Protein AF-A0A556SUB5-F1 (afdb_monomer_lite)

Organism: NCBI:txid1196095

Radius of gyration: 20.42 Å; chains: 1; bounding box: 49×34×57 Å

InterPro domains:
  IPR036259 MFS transporter superfamily [SSF103473] (3-80)

Secondary structure (DSSP, 8-state):
-HHHHHHHHHH-STT--HHHHHHHHHHHHHHHHHHHHHHHHHHHTTS-GGGHHHHHHHHHHHHHHHHHHHHHHHHHHHHHHHHHHHHHHHTTT---HHHHHHHHHHHHTT-SSGGGGGS-GGGHHHHHHHHHHHHHHHHHHHHHHHHHHHHT-

Sequence (153 aa):
MILGRILLFLVGGIDGLLPLISIALFMIGAGMGLTAGLVDGLALSCVDPDETGMAAGLLNTLLLGSEAIAVALYGSLLTTNLNGILPNLLTKYSSSIDLIEDWINAVASGNLTAPLTNVATNMYSIMLDDIILSYHNAFNFTLVMLSLIFSLR

Structure (mmCIF, N/CA/C/O backbone):
data_AF-A0A556SUB5-F1
#
_entry.id   AF-A0A556SUB5-F1
#
loop_
_atom_site.group_PDB
_atom_site.id
_atom_site.type_symbol
_atom_site.label_atom_id
_atom_site.label_alt_id
_atom_site.label_comp_id
_atom_site.label_asym_id
_atom_site.label_entity_id
_atom_site.label_seq_id
_atom_site.pdbx_PDB_ins_code
_atom_site.Cartn_x
_atom_site.Cartn_y
_atom_site.Cartn_z
_atom_site.occupancy
_atom_site.B_iso_or_equiv
_atom_site.auth_seq_id
_atom_site.auth_comp_id
_atom_site.auth_asym_id
_atom_site.auth_atom_id
_atom_site.pdbx_PDB_model_num
ATOM 1 N N . MET A 1 1 ? -5.010 15.369 9.040 1.00 77.31 1 MET A N 1
ATOM 2 C CA . MET A 1 1 ? -5.219 14.329 8.006 1.00 77.31 1 MET A CA 1
ATOM 3 C C . MET A 1 1 ? -5.104 14.858 6.570 1.00 77.31 1 MET A C 1
ATOM 5 O O . MET A 1 1 ? -4.155 14.476 5.904 1.00 77.31 1 MET A O 1
ATOM 9 N N . ILE A 1 2 ? -5.993 15.741 6.081 1.00 80.75 2 ILE A N 1
ATOM 10 C CA . ILE A 1 2 ? -5.995 16.200 4.666 1.00 80.75 2 ILE A CA 1
ATOM 11 C C . ILE A 1 2 ? -4.686 16.911 4.279 1.00 80.75 2 ILE A C 1
ATOM 13 O O . ILE A 1 2 ? -4.073 16.562 3.276 1.00 80.75 2 ILE A O 1
ATOM 17 N N . LEU A 1 3 ? -4.212 17.842 5.116 1.00 81.75 3 LEU A N 1
ATOM 18 C CA . LEU A 1 3 ? -2.967 18.579 4.868 1.00 81.75 3 LEU A CA 1
ATOM 19 C C . LEU A 1 3 ? -1.745 17.653 4.757 1.00 81.75 3 LEU A C 1
ATOM 21 O O . LEU A 1 3 ? -0.935 17.813 3.852 1.00 81.75 3 LEU A O 1
ATOM 25 N N . GLY A 1 4 ? -1.650 16.643 5.629 1.00 80.69 4 GLY A N 1
ATOM 26 C CA . GLY A 1 4 ? -0.573 15.652 5.573 1.00 80.69 4 GLY A CA 1
ATOM 27 C C . GLY A 1 4 ? -0.608 14.812 4.292 1.00 80.69 4 GLY A C 1
ATOM 28 O O . GLY A 1 4 ? 0.442 14.529 3.732 1.00 80.69 4 GLY A O 1
ATOM 29 N N . ARG A 1 5 ? -1.798 14.485 3.766 1.00 81.00 5 ARG A N 1
ATOM 30 C CA . ARG A 1 5 ? -1.944 13.780 2.475 1.00 81.00 5 ARG A CA 1
ATOM 31 C C . ARG A 1 5 ? -1.501 14.638 1.293 1.00 81.00 5 ARG A C 1
ATOM 33 O O . ARG A 1 5 ? -0.798 14.136 0.425 1.00 81.00 5 ARG A O 1
ATOM 40 N N . ILE A 1 6 ? -1.882 15.916 1.275 1.00 83.12 6 ILE A N 1
ATOM 41 C CA . ILE A 1 6 ? -1.449 16.869 0.238 1.00 83.12 6 ILE A CA 1
ATOM 42 C C . ILE A 1 6 ? 0.077 17.014 0.261 1.00 83.12 6 ILE A C 1
ATOM 44 O O . ILE A 1 6 ? 0.725 16.981 -0.780 1.00 83.12 6 ILE A O 1
ATOM 48 N N . LEU A 1 7 ? 0.653 17.121 1.458 1.00 84.25 7 LEU A N 1
ATOM 49 C CA . LEU A 1 7 ? 2.094 17.236 1.640 1.00 84.25 7 LEU A CA 1
ATOM 50 C C . LEU A 1 7 ? 2.826 15.961 1.194 1.00 84.25 7 LEU A C 1
ATOM 52 O O . LEU A 1 7 ? 3.859 16.051 0.542 1.00 84.25 7 LEU A O 1
ATOM 56 N N . LEU A 1 8 ? 2.266 14.780 1.470 1.00 83.44 8 LEU A N 1
ATOM 57 C CA . LEU A 1 8 ? 2.824 13.502 1.025 1.00 83.44 8 LEU A CA 1
ATOM 58 C C . LEU A 1 8 ? 2.755 13.348 -0.504 1.00 83.44 8 LEU A C 1
ATOM 60 O O . LEU A 1 8 ? 3.735 12.924 -1.107 1.00 83.44 8 LEU A O 1
ATOM 64 N N . PHE A 1 9 ? 1.653 13.763 -1.137 1.00 82.69 9 PHE A N 1
ATOM 65 C CA . PHE A 1 9 ? 1.520 13.790 -2.600 1.00 82.69 9 PHE A CA 1
ATOM 66 C C . PHE A 1 9 ? 2.576 14.686 -3.264 1.00 82.69 9 PHE A C 1
ATOM 68 O O . PHE A 1 9 ? 3.138 14.324 -4.291 1.00 82.69 9 PHE A O 1
ATOM 75 N N . LEU A 1 10 ? 2.876 15.842 -2.664 1.00 80.94 10 LEU A N 1
ATOM 76 C CA . LEU A 1 10 ? 3.850 16.789 -3.209 1.00 80.94 10 LEU A CA 1
ATOM 77 C C . LEU A 1 10 ? 5.306 16.319 -3.032 1.00 80.94 10 LEU A C 1
ATOM 79 O O . LEU A 1 10 ? 6.167 16.665 -3.833 1.00 80.94 10 LEU A O 1
ATOM 83 N N . VAL A 1 11 ? 5.589 15.571 -1.962 1.00 82.25 11 VAL A N 1
ATOM 84 C CA . VAL A 1 11 ? 6.962 15.296 -1.501 1.00 82.25 11 VAL A CA 1
ATOM 85 C C . VAL A 1 11 ? 7.391 13.849 -1.740 1.00 82.25 11 VAL A C 1
ATOM 87 O O . VAL A 1 11 ? 8.580 13.568 -1.723 1.00 82.25 11 VAL A O 1
ATOM 90 N N . GLY A 1 12 ? 6.475 12.913 -1.984 1.00 73.44 12 GLY A N 1
ATOM 91 C CA . GLY A 1 12 ? 6.781 11.476 -2.029 1.00 73.44 12 GLY A CA 1
ATOM 92 C C . GLY A 1 12 ? 7.619 10.978 -3.218 1.00 73.44 12 GLY A C 1
ATOM 93 O O . GLY A 1 12 ? 7.691 9.765 -3.404 1.00 73.44 12 GLY A O 1
ATOM 94 N N . GLY A 1 13 ? 8.160 11.868 -4.058 1.00 70.94 13 GLY A N 1
ATOM 95 C CA . GLY A 1 13 ? 8.917 11.529 -5.269 1.00 70.94 13 GLY A CA 1
ATOM 96 C C . GLY A 1 13 ? 10.374 11.126 -5.009 1.00 70.94 13 GLY A C 1
ATOM 97 O O . GLY A 1 13 ? 10.809 11.028 -3.864 1.00 70.94 13 GLY A O 1
ATOM 98 N N . ILE A 1 14 ? 11.136 10.931 -6.094 1.00 65.75 14 ILE A N 1
ATOM 99 C CA . ILE A 1 14 ? 12.570 10.559 -6.078 1.00 65.75 14 ILE A CA 1
ATOM 100 C C . ILE A 1 14 ? 13.420 11.513 -5.221 1.00 65.75 14 ILE A C 1
ATOM 102 O O . ILE A 1 14 ? 14.302 11.059 -4.497 1.00 65.75 14 ILE A O 1
ATOM 106 N N . ASP A 1 15 ? 13.093 12.808 -5.222 1.00 71.62 15 ASP A N 1
ATOM 107 C CA . ASP A 1 15 ? 13.808 13.847 -4.464 1.00 71.62 15 ASP A CA 1
ATOM 108 C C . ASP A 1 15 ? 13.175 14.145 -3.091 1.00 71.62 15 ASP A C 1
ATOM 110 O O . ASP A 1 15 ? 13.408 15.196 -2.483 1.00 71.62 15 ASP A O 1
ATOM 114 N N . GLY A 1 16 ? 12.313 13.249 -2.607 1.00 73.50 16 GLY A N 1
ATOM 115 C CA . GLY A 1 16 ? 11.545 13.451 -1.389 1.00 73.50 16 GLY A CA 1
ATOM 116 C C . GLY A 1 16 ? 12.423 13.653 -0.159 1.00 73.50 16 GLY A C 1
ATOM 117 O O . GLY A 1 16 ? 13.175 12.773 0.261 1.00 73.50 16 GLY A O 1
ATOM 118 N N . LEU A 1 17 ? 12.288 14.814 0.483 1.00 84.38 17 LEU A N 1
ATOM 119 C CA . LEU A 1 17 ? 12.987 15.104 1.730 1.00 84.38 17 LEU A CA 1
ATOM 120 C C . LEU A 1 17 ? 12.398 14.253 2.861 1.00 84.38 17 LEU A C 1
ATOM 122 O O . LEU A 1 17 ? 11.306 14.535 3.359 1.00 84.38 17 LEU A O 1
ATOM 126 N N . LEU A 1 18 ? 13.165 13.260 3.321 1.00 86.00 18 LEU A N 1
ATOM 127 C CA . LEU A 1 18 ? 12.823 12.377 4.442 1.00 86.00 18 LEU A CA 1
ATOM 128 C C . LEU A 1 18 ? 12.170 13.088 5.651 1.00 86.00 18 LEU A C 1
ATOM 130 O O . LEU A 1 18 ? 11.134 12.611 6.117 1.00 86.00 18 LEU A O 1
ATOM 134 N N . PRO A 1 19 ? 12.686 14.229 6.166 1.00 88.31 19 PRO A N 1
ATOM 135 C CA . PRO A 1 19 ? 12.049 14.905 7.300 1.00 88.31 19 PRO A CA 1
ATOM 136 C C . PRO A 1 19 ? 10.638 15.408 6.980 1.00 88.31 19 PRO A C 1
ATOM 138 O O . PRO A 1 19 ? 9.759 15.387 7.839 1.00 88.31 19 PRO A O 1
ATOM 141 N N . LEU A 1 20 ? 10.400 15.834 5.743 1.00 87.62 20 LEU A N 1
ATOM 142 C CA . LEU A 1 20 ? 9.114 16.362 5.317 1.00 87.62 20 LEU A CA 1
ATOM 143 C C . LEU A 1 20 ? 8.091 15.234 5.126 1.00 87.62 20 LEU A C 1
ATOM 145 O O . LEU A 1 20 ? 6.943 15.383 5.540 1.00 87.62 20 LEU A O 1
ATOM 149 N N . ILE A 1 21 ? 8.527 14.073 4.624 1.00 88.56 21 ILE A N 1
ATOM 150 C CA . ILE A 1 21 ? 7.717 12.843 4.591 1.00 88.56 21 ILE A CA 1
ATOM 151 C C . ILE A 1 21 ? 7.310 12.435 6.013 1.00 88.56 21 ILE A C 1
ATOM 153 O O . ILE A 1 21 ? 6.132 12.180 6.266 1.00 88.56 21 ILE A O 1
ATOM 157 N N . SER A 1 22 ? 8.248 12.442 6.964 1.00 90.50 22 SER A N 1
ATOM 158 C CA . SER A 1 22 ? 7.965 12.129 8.371 1.00 90.50 22 SER A CA 1
ATOM 159 C C . SER A 1 22 ? 6.936 13.078 8.988 1.00 90.50 22 SER A C 1
ATOM 161 O O . SER A 1 22 ? 6.031 12.631 9.691 1.00 90.50 22 SER A O 1
ATOM 163 N N . ILE A 1 23 ? 7.018 14.381 8.691 1.00 92.06 23 ILE A N 1
ATOM 164 C CA . ILE A 1 23 ? 6.018 15.368 9.131 1.00 92.06 23 ILE A CA 1
ATOM 165 C C . ILE A 1 23 ? 4.648 15.070 8.508 1.00 92.06 23 ILE A C 1
ATOM 167 O O . ILE A 1 23 ? 3.633 15.123 9.206 1.00 92.06 23 ILE A O 1
ATOM 171 N N . ALA A 1 24 ? 4.605 14.722 7.219 1.00 89.88 24 ALA A N 1
ATOM 172 C CA . ALA A 1 24 ? 3.373 14.338 6.531 1.00 89.88 24 ALA A CA 1
ATOM 173 C C . ALA A 1 24 ? 2.704 13.141 7.218 1.00 89.88 24 ALA A C 1
ATOM 175 O O . ALA A 1 24 ? 1.527 13.208 7.581 1.00 89.88 24 ALA A O 1
ATOM 176 N N . LEU A 1 25 ? 3.474 12.073 7.446 1.00 91.00 25 LEU A N 1
ATOM 177 C CA . LEU A 1 25 ? 3.018 10.851 8.106 1.00 91.00 25 LEU A CA 1
ATOM 178 C C . LEU A 1 25 ? 2.539 11.132 9.531 1.00 91.00 25 LEU A C 1
ATOM 180 O O . LEU A 1 25 ? 1.468 10.664 9.918 1.00 91.00 25 LEU A O 1
ATOM 184 N N . PHE A 1 26 ? 3.263 11.966 10.279 1.00 93.38 26 PHE A N 1
ATOM 185 C CA . PHE A 1 26 ? 2.854 12.391 11.614 1.00 93.38 26 PHE A CA 1
ATOM 186 C C . PHE A 1 26 ? 1.514 13.139 11.595 1.00 93.38 26 PHE A C 1
ATOM 188 O O . PHE A 1 26 ? 0.617 12.814 12.367 1.00 93.38 26 PHE A O 1
ATOM 195 N N . MET A 1 27 ? 1.319 14.098 10.683 1.00 92.75 27 MET A N 1
ATOM 196 C CA . MET A 1 27 ? 0.051 14.835 10.555 1.00 92.75 27 MET A CA 1
ATOM 197 C C . MET A 1 27 ? -1.129 13.954 10.120 1.00 92.75 27 MET A C 1
ATOM 199 O O . MET A 1 27 ? -2.288 14.253 10.444 1.00 92.75 27 MET A O 1
ATOM 203 N N . ILE A 1 28 ? -0.865 12.906 9.336 1.00 89.88 28 ILE A N 1
ATOM 204 C CA . ILE A 1 28 ? -1.874 11.912 8.961 1.00 89.88 28 ILE A CA 1
ATOM 205 C C . ILE A 1 28 ? -2.248 11.088 10.195 1.00 89.88 28 ILE A C 1
ATOM 207 O O . ILE A 1 28 ? -3.420 11.093 10.575 1.00 89.88 28 ILE A O 1
ATOM 211 N N . GLY A 1 29 ? -1.258 10.476 10.854 1.00 90.25 29 GLY A N 1
ATOM 212 C CA . GLY A 1 29 ? -1.454 9.610 12.016 1.00 90.25 29 GLY A CA 1
ATOM 213 C C . GLY A 1 29 ? -2.077 10.331 13.211 1.00 90.25 29 GLY A C 1
ATOM 214 O O . GLY A 1 29 ? -3.079 9.867 13.746 1.00 90.25 29 GLY A O 1
ATOM 215 N N . ALA A 1 30 ? -1.563 11.507 13.580 1.00 93.50 30 ALA A N 1
ATOM 216 C CA . ALA A 1 30 ? -2.112 12.305 14.676 1.00 93.50 30 ALA A CA 1
ATOM 217 C C . ALA A 1 30 ? -3.562 12.722 14.401 1.00 93.50 30 ALA A C 1
ATOM 219 O O . ALA A 1 30 ? -4.412 12.637 15.282 1.00 93.50 30 ALA A O 1
ATOM 220 N N . GLY A 1 31 ? -3.864 13.129 13.162 1.00 89.56 31 GLY A N 1
ATOM 221 C CA . GLY A 1 31 ? -5.226 13.483 12.770 1.00 89.56 31 GLY A CA 1
ATOM 222 C C . GLY A 1 31 ? -6.194 12.310 12.904 1.00 89.56 31 GLY A C 1
ATOM 223 O O . GLY A 1 31 ? -7.253 12.480 13.494 1.00 89.56 31 GLY A O 1
ATOM 224 N N . MET A 1 32 ? -5.815 11.135 12.391 1.00 88.31 32 MET A N 1
ATOM 225 C CA . MET A 1 32 ? -6.623 9.919 12.510 1.00 88.31 32 MET A CA 1
ATOM 226 C C . MET A 1 32 ? -6.816 9.485 13.965 1.00 88.31 32 MET A C 1
ATOM 228 O O . MET A 1 32 ? -7.950 9.257 14.378 1.00 88.31 32 MET A O 1
ATOM 232 N N . GLY A 1 33 ? -5.730 9.397 14.740 1.00 88.94 33 GLY A N 1
ATOM 233 C CA . GLY A 1 33 ? -5.768 8.913 16.121 1.00 88.94 33 GLY A CA 1
ATOM 234 C C . GLY A 1 33 ? -6.605 9.802 17.039 1.00 88.94 33 GLY A C 1
ATOM 235 O O . GLY A 1 33 ? -7.373 9.291 17.849 1.00 88.94 33 GLY A O 1
ATOM 236 N N . LEU A 1 34 ? -6.524 11.127 16.863 1.00 92.44 34 LEU A N 1
ATOM 237 C CA . LEU A 1 34 ? -7.347 12.077 17.616 1.00 92.44 34 LEU A CA 1
ATOM 238 C C . LEU A 1 34 ? -8.841 11.897 17.327 1.00 92.44 34 LEU A C 1
ATOM 240 O O . LEU A 1 34 ? -9.646 11.890 18.255 1.00 92.44 34 LEU A O 1
ATOM 244 N N . THR A 1 35 ? -9.225 11.748 16.055 1.00 88.31 35 THR A N 1
ATOM 245 C CA . THR A 1 35 ? -10.638 11.589 15.688 1.00 88.31 35 THR A CA 1
ATOM 246 C C . THR A 1 35 ? -11.191 10.220 16.062 1.00 88.31 35 THR A C 1
ATOM 248 O O . THR A 1 35 ? -12.288 10.153 16.606 1.00 88.31 35 THR A O 1
ATOM 251 N N . ALA A 1 36 ? -10.438 9.146 15.805 1.00 86.75 36 ALA A N 1
ATOM 252 C CA . ALA A 1 36 ? -10.874 7.783 16.095 1.00 86.75 36 ALA A CA 1
ATOM 253 C C . ALA A 1 36 ? -11.032 7.577 17.606 1.00 86.75 36 ALA A C 1
ATOM 255 O O . ALA A 1 36 ? -12.118 7.241 18.061 1.00 86.75 36 ALA A O 1
ATOM 256 N N . GLY A 1 37 ? -10.015 7.931 18.402 1.00 88.94 37 GLY A N 1
ATOM 257 C CA . GLY A 1 37 ? -10.067 7.755 19.855 1.00 88.94 37 GLY A CA 1
ATOM 258 C C . GLY A 1 37 ? -11.184 8.552 20.539 1.00 88.94 37 GLY A C 1
ATOM 259 O O . GLY A 1 37 ? -11.773 8.076 21.508 1.00 88.94 37 GLY A O 1
ATOM 260 N N . LEU A 1 38 ? -11.519 9.744 20.027 1.00 92.81 38 LEU A N 1
ATOM 261 C CA . LEU A 1 38 ? -12.647 10.526 20.541 1.00 92.81 38 LEU A CA 1
ATOM 262 C C . LEU A 1 38 ? -13.994 9.855 20.236 1.00 92.81 38 LEU A C 1
ATOM 264 O O . LEU A 1 38 ? -14.842 9.762 21.121 1.00 92.81 38 LEU A O 1
ATOM 268 N N . VAL A 1 39 ? -14.198 9.402 18.995 1.00 91.06 39 VAL A N 1
ATOM 269 C CA . VAL A 1 39 ? -15.437 8.726 18.578 1.00 91.06 39 VAL A CA 1
ATOM 270 C C . VAL A 1 39 ? -15.609 7.408 19.329 1.00 91.06 39 VAL A C 1
ATOM 272 O O . VAL A 1 39 ? -16.702 7.139 19.821 1.00 91.06 39 VAL A O 1
ATOM 275 N N . ASP A 1 40 ? -14.534 6.641 19.489 1.00 91.50 40 ASP A N 1
ATOM 276 C CA . ASP A 1 40 ? -14.533 5.367 20.206 1.00 91.50 40 ASP A CA 1
ATOM 277 C C . ASP A 1 40 ? -14.887 5.561 21.686 1.00 91.50 40 ASP A C 1
ATOM 279 O O . ASP A 1 40 ? -15.747 4.861 22.223 1.00 91.50 40 ASP A O 1
ATOM 283 N N . GLY A 1 41 ? -14.288 6.564 22.339 1.00 89.94 41 GLY A N 1
ATOM 284 C CA . GLY A 1 41 ? -14.594 6.902 23.729 1.00 89.94 41 GLY A CA 1
ATOM 285 C C . GLY A 1 41 ? -16.051 7.326 23.932 1.00 89.94 41 GLY A C 1
ATOM 286 O O . GLY A 1 41 ? -16.689 6.905 24.897 1.00 89.94 41 GLY A O 1
ATOM 287 N N . LEU A 1 42 ? -16.605 8.113 23.003 1.00 93.25 42 LEU A N 1
ATOM 288 C CA . LEU A 1 42 ? -18.019 8.497 23.030 1.00 93.25 42 LEU A CA 1
ATOM 289 C C . LEU A 1 42 ? -18.939 7.297 22.783 1.00 93.25 42 LEU A C 1
ATOM 291 O O . LEU A 1 42 ? -19.918 7.134 23.506 1.00 93.25 42 LEU A O 1
ATOM 295 N N . ALA A 1 43 ? -18.619 6.438 21.814 1.00 90.06 43 ALA A N 1
ATOM 296 C CA . ALA A 1 43 ? -19.413 5.253 21.503 1.00 90.06 43 ALA A CA 1
ATOM 297 C C . ALA A 1 43 ? -19.489 4.290 22.698 1.00 90.06 43 ALA A C 1
ATOM 299 O O . ALA A 1 43 ? -20.570 3.810 23.036 1.00 90.06 43 ALA A O 1
ATOM 300 N N . LEU A 1 44 ? -18.363 4.060 23.381 1.00 93.81 44 LEU A N 1
ATOM 301 C CA . LEU A 1 44 ? -18.315 3.208 24.571 1.00 93.81 44 LEU A CA 1
ATOM 302 C C . LEU A 1 44 ? -19.026 3.832 25.777 1.00 93.81 44 LEU A C 1
ATOM 304 O O . LEU A 1 44 ? -19.547 3.099 26.610 1.00 93.81 44 LEU A O 1
ATOM 308 N N . SER A 1 45 ? -19.118 5.164 25.857 1.00 93.62 45 SER A N 1
ATOM 309 C CA . SER A 1 45 ? -19.857 5.842 26.933 1.00 93.62 45 SER A CA 1
ATOM 310 C C . SER A 1 45 ? -21.381 5.661 26.863 1.00 93.62 45 SER A C 1
ATOM 312 O O . SER A 1 45 ? -22.075 5.974 27.828 1.00 93.62 45 SER A O 1
ATOM 314 N N . CYS A 1 46 ? -21.908 5.165 25.738 1.00 93.50 46 CYS A N 1
ATOM 315 C CA . CYS A 1 46 ? -23.338 4.919 25.534 1.00 93.50 46 CYS A CA 1
ATOM 316 C C . CYS A 1 46 ? -23.787 3.498 25.909 1.00 93.50 46 CYS A C 1
ATOM 318 O O . CYS A 1 46 ? -24.967 3.189 25.754 1.00 93.50 46 CYS A O 1
ATOM 320 N N . VAL A 1 47 ? -22.868 2.637 26.347 1.00 94.69 47 VAL A N 1
ATOM 321 C CA . VAL A 1 47 ? -23.135 1.233 26.681 1.00 94.69 47 VAL A CA 1
ATOM 322 C C . VAL A 1 47 ? -23.065 1.045 28.195 1.00 94.69 47 VAL A C 1
ATOM 324 O O . VAL A 1 47 ? -22.334 1.763 28.880 1.00 94.69 47 VAL A O 1
ATOM 327 N N . ASP A 1 48 ? -23.824 0.085 28.724 1.00 95.25 48 ASP A N 1
ATOM 328 C CA . ASP A 1 48 ? -23.788 -0.229 30.148 1.00 95.25 48 ASP A CA 1
ATOM 329 C C . ASP A 1 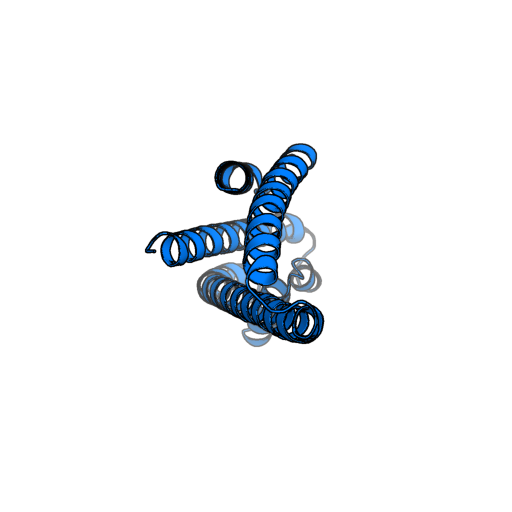48 ? -22.368 -0.640 30.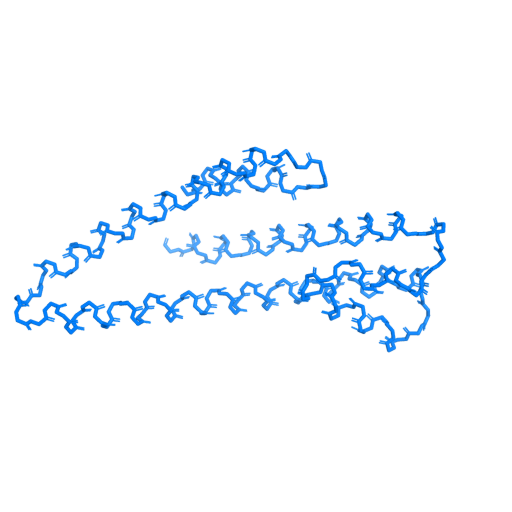593 1.00 95.25 48 ASP A C 1
ATOM 331 O O . ASP A 1 48 ? -21.659 -1.343 29.859 1.00 95.25 48 ASP A O 1
ATOM 335 N N . PRO A 1 49 ? -21.924 -0.241 31.803 1.00 91.75 49 PRO A N 1
ATOM 336 C CA . PRO A 1 49 ? -20.567 -0.517 32.275 1.00 91.75 49 PRO A CA 1
ATOM 337 C C . PRO A 1 49 ? -20.187 -2.002 32.211 1.00 91.75 49 PRO A C 1
ATOM 339 O O . PRO A 1 49 ? -19.061 -2.326 31.830 1.00 91.75 49 PRO A O 1
ATOM 342 N N . ASP A 1 50 ? -21.144 -2.889 32.493 1.00 94.69 50 ASP A N 1
ATOM 343 C CA . ASP A 1 50 ? -20.963 -4.345 32.492 1.00 94.69 50 ASP A CA 1
ATOM 344 C C . ASP A 1 50 ? -20.738 -4.924 31.080 1.00 94.69 50 ASP A C 1
ATOM 346 O O . ASP A 1 50 ? -20.145 -5.994 30.930 1.00 94.69 50 ASP A O 1
ATOM 350 N N . GLU A 1 51 ? -21.142 -4.200 30.030 1.00 93.88 51 GLU A N 1
ATOM 351 C CA . GLU A 1 51 ? -21.020 -4.607 28.624 1.00 93.88 51 GLU A CA 1
ATOM 352 C C . GLU A 1 51 ? -19.883 -3.883 27.876 1.00 93.88 51 GLU A C 1
ATOM 354 O O . GLU A 1 51 ? -19.538 -4.264 26.754 1.00 93.88 51 GLU A O 1
ATOM 359 N N . THR A 1 52 ? -19.230 -2.891 28.497 1.00 92.75 52 THR A N 1
ATOM 360 C CA . THR A 1 52 ? -18.140 -2.091 27.889 1.00 92.75 52 THR A CA 1
ATOM 361 C C . THR A 1 52 ? -17.033 -2.957 27.286 1.00 92.75 52 THR A C 1
ATOM 363 O O . THR A 1 52 ? -16.522 -2.662 26.206 1.00 92.75 52 THR A O 1
ATOM 366 N N . GLY A 1 53 ? -16.666 -4.054 27.957 1.00 92.19 53 GLY A N 1
ATOM 367 C CA . GLY A 1 53 ? -15.639 -4.977 27.466 1.00 92.19 53 GLY A CA 1
ATOM 368 C C . GL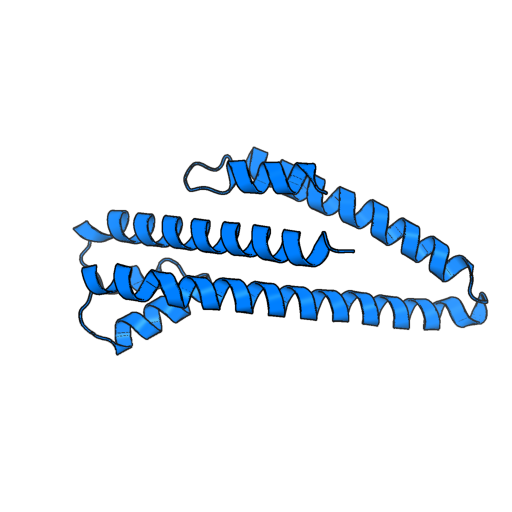Y A 1 53 ? -16.051 -5.700 26.179 1.00 92.19 53 GLY A C 1
ATOM 369 O O . GLY A 1 53 ? -15.244 -5.840 25.259 1.00 92.19 53 GLY A O 1
ATOM 370 N N . MET A 1 54 ? -17.320 -6.110 26.082 1.00 95.12 54 MET A N 1
ATOM 371 C CA . MET A 1 54 ? -17.872 -6.745 24.883 1.00 95.12 54 MET A CA 1
ATOM 372 C C . MET A 1 54 ? -18.011 -5.732 23.741 1.00 95.12 54 MET A C 1
ATOM 374 O O . MET A 1 54 ? -17.613 -6.024 22.611 1.00 95.12 54 MET A O 1
ATOM 378 N N . ALA A 1 55 ? -18.497 -4.524 24.041 1.00 94.38 55 ALA A N 1
ATOM 379 C CA . ALA A 1 55 ? -18.607 -3.435 23.076 1.00 94.38 55 ALA A CA 1
ATOM 380 C C . ALA A 1 55 ? -17.237 -3.019 22.512 1.00 94.38 55 ALA A C 1
ATOM 382 O O . ALA A 1 55 ? -17.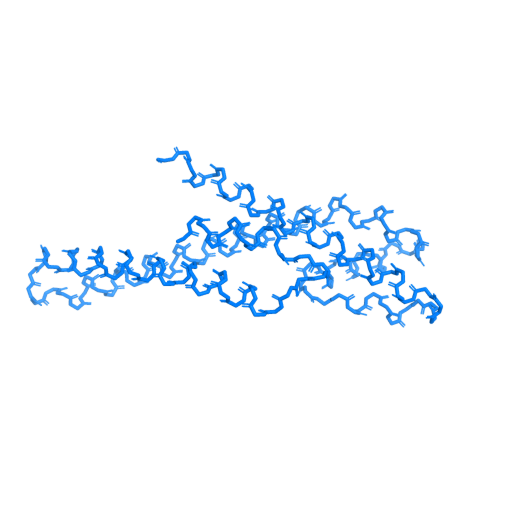088 -2.894 21.297 1.00 94.38 55 ALA A O 1
ATOM 383 N N . ALA A 1 56 ? -16.212 -2.891 23.360 1.00 93.56 56 ALA A N 1
ATOM 384 C CA . ALA A 1 56 ? -14.847 -2.584 22.932 1.00 93.56 56 ALA A CA 1
ATOM 385 C C . ALA A 1 56 ? -14.244 -3.694 22.052 1.00 93.56 56 ALA A C 1
ATOM 387 O O . ALA A 1 56 ? -13.572 -3.404 21.062 1.00 93.56 56 ALA A O 1
ATOM 388 N N . GLY A 1 57 ? -14.512 -4.966 22.368 1.00 94.19 57 GLY A N 1
ATOM 389 C CA . GLY A 1 57 ? -14.092 -6.099 21.538 1.00 94.19 57 GLY A CA 1
ATOM 390 C C . GLY A 1 57 ? -14.714 -6.075 20.137 1.00 94.19 57 GLY A C 1
ATOM 391 O O . GLY A 1 57 ? -14.009 -6.252 19.138 1.00 94.19 57 GLY A O 1
ATOM 392 N N . LEU A 1 58 ? -16.022 -5.806 20.052 1.00 94.81 58 LEU A N 1
ATOM 393 C CA . LEU A 1 58 ? -16.727 -5.653 18.777 1.00 94.81 58 LEU A CA 1
ATOM 394 C C . LEU A 1 58 ? -16.178 -4.464 17.975 1.00 94.81 58 LEU A C 1
ATOM 396 O O . LEU A 1 58 ? -15.882 -4.615 16.790 1.00 94.81 58 LEU A O 1
ATOM 400 N N . LEU A 1 59 ? -15.992 -3.312 18.624 1.00 92.25 59 LEU A N 1
ATOM 401 C CA . LEU A 1 59 ? -15.456 -2.097 18.010 1.00 92.25 59 LEU A CA 1
ATOM 402 C C . LEU A 1 59 ? -14.062 -2.334 17.412 1.00 92.25 59 LEU A C 1
ATOM 404 O O . LEU A 1 59 ? -13.849 -2.061 16.234 1.00 92.25 59 LEU A O 1
ATOM 408 N N . ASN A 1 60 ? -13.142 -2.926 18.181 1.00 91.75 60 ASN A N 1
ATOM 409 C CA . ASN A 1 60 ? -11.796 -3.254 17.702 1.00 91.75 60 ASN A CA 1
ATOM 410 C C . ASN A 1 60 ? -11.821 -4.225 16.514 1.00 91.75 60 ASN A C 1
ATOM 412 O O . ASN A 1 60 ? -11.035 -4.080 15.580 1.00 91.75 60 ASN A O 1
ATOM 416 N N . THR A 1 61 ? -12.736 -5.198 16.523 1.00 94.81 61 THR A N 1
ATOM 417 C CA . THR A 1 61 ? -12.896 -6.146 15.410 1.00 94.81 61 THR A CA 1
ATOM 418 C C . THR A 1 61 ? -13.375 -5.440 14.143 1.00 94.81 61 THR A C 1
ATOM 420 O O . THR A 1 61 ? -12.846 -5.693 13.062 1.00 94.81 61 THR A O 1
ATOM 423 N N . LEU A 1 62 ? -14.350 -4.532 14.263 1.00 93.25 62 LEU A N 1
ATOM 424 C CA . LEU A 1 62 ? -14.832 -3.726 13.139 1.00 93.25 62 LEU A CA 1
ATOM 425 C C . LEU A 1 62 ? -13.740 -2.799 12.602 1.00 93.25 62 LEU A C 1
ATOM 427 O O . LEU A 1 62 ? -13.589 -2.681 11.387 1.00 93.25 62 LEU A O 1
ATOM 431 N N . LEU A 1 63 ? -12.960 -2.185 13.494 1.00 91.12 63 LEU A N 1
ATOM 432 C CA . LEU A 1 63 ? -11.869 -1.290 13.130 1.00 91.12 63 LEU A CA 1
ATOM 433 C C . LEU A 1 63 ? -10.789 -2.049 12.356 1.00 91.12 63 LEU A C 1
ATOM 435 O O . LEU A 1 63 ? -10.559 -1.737 11.188 1.00 91.12 63 LEU A O 1
ATOM 439 N N . LEU A 1 64 ? -10.222 -3.110 12.936 1.00 93.12 64 LEU A N 1
ATOM 440 C CA . LEU A 1 64 ? -9.191 -3.916 12.277 1.00 93.12 64 LEU A CA 1
ATOM 441 C C . LEU A 1 64 ? -9.713 -4.579 10.992 1.00 93.12 64 LEU A C 1
ATOM 443 O O . LEU A 1 64 ? -9.004 -4.660 9.989 1.00 93.12 64 LEU A O 1
ATOM 447 N N . GLY A 1 65 ? -10.975 -5.018 10.989 1.00 95.25 65 GLY A N 1
ATOM 448 C CA . GLY A 1 65 ? -11.634 -5.545 9.796 1.00 95.25 65 GLY A CA 1
ATOM 449 C C . GLY A 1 65 ? -11.724 -4.504 8.677 1.00 95.25 65 GLY A C 1
ATOM 450 O O . GLY A 1 65 ? -11.425 -4.807 7.522 1.00 95.25 65 GLY A O 1
ATOM 451 N N . SER A 1 66 ? -12.075 -3.259 9.012 1.00 90.94 66 SER A N 1
ATOM 452 C CA . SER A 1 66 ? -12.122 -2.156 8.047 1.00 90.94 66 SER A CA 1
ATOM 453 C C . SER A 1 66 ? -10.735 -1.774 7.521 1.00 90.94 66 SER A C 1
ATOM 455 O O . SER A 1 66 ? -10.588 -1.503 6.328 1.00 90.94 66 SER A O 1
ATOM 457 N N . GLU A 1 67 ? -9.704 -1.833 8.368 1.00 91.50 67 GLU A N 1
ATOM 458 C CA . GLU A 1 67 ? -8.314 -1.604 7.968 1.00 91.50 67 GLU A CA 1
ATOM 459 C C . GLU A 1 67 ? -7.830 -2.684 6.997 1.00 91.50 67 GLU A C 1
ATOM 461 O O . GLU A 1 67 ? -7.229 -2.363 5.972 1.00 91.50 67 GLU A O 1
ATOM 466 N N . ALA A 1 68 ? -8.158 -3.954 7.248 1.00 94.81 68 ALA A N 1
ATOM 467 C CA . ALA A 1 68 ? -7.829 -5.051 6.341 1.00 94.81 68 ALA A CA 1
ATOM 468 C C . ALA A 1 68 ? -8.466 -4.860 4.952 1.00 94.81 68 ALA A C 1
ATOM 470 O O . ALA A 1 68 ? -7.799 -5.043 3.931 1.00 94.81 68 ALA A O 1
ATOM 471 N N . ILE A 1 69 ? -9.732 -4.428 4.902 1.00 94.69 69 ILE A N 1
ATOM 472 C CA . ILE A 1 69 ? -10.414 -4.090 3.643 1.00 94.69 69 ILE A CA 1
ATOM 473 C C . ILE A 1 69 ? -9.696 -2.931 2.939 1.00 94.69 69 ILE A C 1
ATOM 475 O O . ILE A 1 69 ? -9.451 -3.002 1.734 1.00 94.69 69 ILE A O 1
ATOM 479 N N . ALA A 1 70 ? -9.322 -1.878 3.672 1.00 91.06 70 ALA A N 1
ATOM 480 C CA . ALA A 1 70 ? -8.618 -0.731 3.107 1.00 91.06 70 ALA A CA 1
ATOM 481 C C . ALA A 1 70 ? -7.250 -1.117 2.517 1.00 91.06 70 ALA A C 1
ATOM 483 O O . ALA A 1 70 ? -6.918 -0.683 1.413 1.00 91.06 70 ALA A O 1
ATOM 484 N N . VAL A 1 71 ? -6.481 -1.968 3.205 1.00 92.88 71 VAL A N 1
ATOM 485 C CA . VAL A 1 71 ? -5.189 -2.481 2.718 1.00 92.88 71 VAL A CA 1
ATOM 486 C C . VAL A 1 71 ? -5.370 -3.339 1.466 1.00 92.88 71 VAL A C 1
ATOM 488 O O . VAL A 1 71 ? -4.623 -3.170 0.501 1.00 92.88 71 VAL A O 1
ATOM 491 N N . ALA A 1 72 ? -6.378 -4.215 1.435 1.00 94.88 72 ALA A N 1
ATOM 492 C CA . ALA A 1 72 ? -6.675 -5.035 0.262 1.00 94.88 72 ALA A CA 1
ATOM 493 C C . ALA A 1 72 ? -7.055 -4.178 -0.958 1.00 94.88 72 ALA A C 1
ATOM 495 O O . ALA A 1 72 ? -6.550 -4.408 -2.058 1.00 94.88 72 ALA A O 1
ATOM 496 N N . LEU A 1 73 ? -7.893 -3.153 -0.762 1.00 94.50 73 LEU A N 1
ATOM 497 C CA . LEU A 1 73 ? -8.255 -2.200 -1.814 1.00 94.50 73 LEU A CA 1
ATOM 498 C C . LEU A 1 73 ? -7.040 -1.414 -2.311 1.00 94.50 73 LEU A C 1
ATOM 500 O O . LEU A 1 73 ? -6.850 -1.281 -3.519 1.00 94.50 73 LEU A O 1
ATOM 504 N N . TYR A 1 74 ? -6.204 -0.922 -1.394 1.00 93.94 74 TYR A N 1
ATOM 505 C CA . TYR A 1 74 ? -4.971 -0.219 -1.734 1.00 93.94 74 TYR A CA 1
ATOM 506 C C . TYR A 1 74 ? -4.037 -1.096 -2.578 1.00 93.94 74 TYR A C 1
ATOM 508 O O . TYR A 1 74 ? -3.626 -0.679 -3.660 1.00 93.94 74 TYR A O 1
ATOM 516 N N . GLY A 1 75 ? -3.747 -2.321 -2.124 1.00 93.94 75 GLY A N 1
ATOM 517 C CA . GLY A 1 75 ? -2.882 -3.254 -2.846 1.00 93.94 75 GLY A CA 1
ATOM 518 C C . GLY A 1 75 ? -3.445 -3.610 -4.220 1.00 93.94 75 GLY A C 1
ATOM 519 O O . GLY A 1 75 ? -2.733 -3.537 -5.215 1.00 93.94 75 GLY A O 1
ATOM 520 N N . SER A 1 76 ? -4.747 -3.900 -4.302 1.00 94.94 76 SER A N 1
ATOM 521 C CA . SER A 1 76 ? -5.418 -4.206 -5.568 1.00 94.94 76 SER A CA 1
ATOM 522 C C . SER A 1 76 ? -5.315 -3.057 -6.576 1.00 94.94 76 SER A C 1
ATOM 524 O O . SER A 1 76 ? -4.941 -3.293 -7.727 1.00 94.94 76 SER A O 1
ATOM 526 N N . LEU A 1 77 ? -5.593 -1.818 -6.159 1.00 95.44 77 LEU A N 1
ATOM 527 C CA . LEU A 1 77 ? -5.498 -0.640 -7.027 1.00 95.44 77 LEU A CA 1
ATOM 528 C C . LEU A 1 77 ? -4.060 -0.386 -7.487 1.00 95.44 77 LEU A C 1
ATOM 530 O O . LEU A 1 77 ? -3.833 -0.165 -8.679 1.00 95.44 77 LEU A O 1
ATOM 534 N N . LEU A 1 78 ? -3.100 -0.465 -6.563 1.00 95.31 78 LEU A N 1
ATOM 535 C CA . LEU A 1 78 ? -1.685 -0.266 -6.858 1.00 95.31 78 LEU A CA 1
ATOM 536 C C . LEU A 1 78 ? -1.184 -1.307 -7.864 1.00 95.31 78 LEU A C 1
ATOM 538 O O . LEU A 1 78 ? -0.656 -0.943 -8.912 1.00 95.31 78 LEU A O 1
ATOM 542 N N . THR A 1 79 ? -1.400 -2.595 -7.587 1.00 95.06 79 THR A N 1
ATOM 543 C CA . THR A 1 79 ? -0.979 -3.696 -8.461 1.00 95.06 79 THR A CA 1
ATOM 544 C C . THR A 1 79 ? -1.666 -3.629 -9.822 1.00 95.06 79 THR A C 1
ATOM 546 O O . THR A 1 79 ? -1.014 -3.827 -10.843 1.00 95.06 79 THR A O 1
ATOM 549 N N . THR A 1 80 ? -2.958 -3.296 -9.870 1.00 94.81 80 THR A N 1
ATOM 550 C CA . THR A 1 80 ? -3.683 -3.126 -11.141 1.00 94.81 80 THR A CA 1
ATOM 551 C C . THR A 1 80 ? -3.070 -2.011 -11.985 1.00 94.81 80 THR A C 1
ATOM 553 O O . THR A 1 80 ? -2.884 -2.179 -13.188 1.00 94.81 80 THR A O 1
ATOM 556 N N . ASN A 1 81 ? -2.718 -0.884 -11.365 1.00 94.94 81 ASN A N 1
ATOM 557 C CA . ASN A 1 81 ? -2.102 0.232 -12.071 1.00 94.94 81 ASN A CA 1
ATOM 558 C C . ASN A 1 81 ? -0.682 -0.115 -12.556 1.00 94.94 81 ASN A C 1
ATOM 560 O O . ASN A 1 81 ? -0.362 0.106 -13.723 1.00 94.94 81 ASN A O 1
ATOM 564 N N . LEU A 1 82 ? 0.133 -0.748 -11.703 1.00 95.00 82 LEU A N 1
ATOM 565 C CA . LEU A 1 82 ? 1.476 -1.215 -12.064 1.00 95.00 82 LEU A CA 1
ATOM 566 C C . LEU A 1 82 ? 1.444 -2.206 -13.235 1.00 95.00 82 LEU A C 1
ATOM 568 O O . LEU A 1 82 ? 2.212 -2.042 -14.180 1.00 95.00 82 LEU A O 1
ATOM 572 N N . ASN A 1 83 ? 0.512 -3.164 -13.228 1.00 93.12 83 ASN A N 1
ATOM 573 C CA . ASN A 1 83 ? 0.294 -4.097 -14.339 1.00 93.12 83 ASN A CA 1
ATOM 574 C C . ASN A 1 83 ? -0.091 -3.393 -15.651 1.00 93.12 83 ASN A C 1
ATOM 576 O O . ASN A 1 83 ? 0.155 -3.930 -16.726 1.00 93.12 83 ASN A O 1
ATOM 580 N N . GLY A 1 84 ? -0.672 -2.193 -15.590 1.00 92.25 84 GLY A N 1
ATOM 581 C CA . GLY A 1 84 ? -0.966 -1.384 -16.773 1.00 92.25 84 GLY A CA 1
ATOM 582 C C . GLY A 1 84 ? 0.240 -0.617 -17.330 1.00 92.25 84 GLY A C 1
ATOM 583 O O . GLY A 1 84 ? 0.269 -0.323 -18.523 1.00 92.25 84 GLY A O 1
ATOM 584 N N . ILE A 1 85 ? 1.232 -0.287 -16.492 1.00 92.25 85 ILE A N 1
ATOM 585 C CA . ILE A 1 85 ? 2.362 0.589 -16.858 1.00 92.25 85 ILE A CA 1
ATOM 586 C C . ILE A 1 85 ? 3.642 -0.211 -17.132 1.00 92.25 85 ILE A C 1
ATOM 588 O O . ILE A 1 85 ? 4.309 0.010 -18.145 1.00 92.25 85 ILE A O 1
ATOM 592 N N . LEU A 1 86 ? 3.998 -1.140 -16.239 1.00 93.12 86 LEU A N 1
ATOM 593 C CA . LEU A 1 86 ? 5.297 -1.815 -16.247 1.00 93.12 86 LEU A CA 1
ATOM 594 C C . LEU A 1 86 ? 5.566 -2.701 -17.471 1.00 93.12 86 LEU A C 1
ATOM 596 O O . LEU A 1 86 ? 6.701 -2.645 -17.944 1.00 93.12 86 LEU A O 1
ATOM 600 N N . PRO A 1 87 ? 4.615 -3.487 -18.021 1.00 92.75 87 PRO A N 1
ATOM 601 C CA . PRO A 1 87 ? 4.916 -4.369 -19.151 1.00 92.75 87 PRO A CA 1
ATOM 602 C C . PRO A 1 87 ? 5.551 -3.624 -20.330 1.00 92.75 87 PRO A C 1
ATOM 604 O O . PRO A 1 87 ? 6.584 -4.038 -20.844 1.00 92.75 87 PRO A O 1
ATOM 607 N N . ASN A 1 88 ? 4.989 -2.469 -20.697 1.00 90.62 88 ASN A N 1
ATOM 608 C CA . ASN A 1 88 ? 5.473 -1.649 -21.810 1.00 90.62 88 ASN A CA 1
ATOM 609 C C . ASN A 1 88 ? 6.836 -0.986 -21.526 1.00 90.62 88 ASN A C 1
ATOM 611 O O . ASN A 1 88 ? 7.602 -0.664 -22.434 1.00 90.62 88 ASN A O 1
ATOM 615 N N . LEU A 1 89 ? 7.147 -0.747 -20.253 1.00 90.31 89 LEU A N 1
ATOM 616 C CA . LEU A 1 89 ? 8.428 -0.188 -19.838 1.00 90.31 89 LEU A CA 1
ATOM 617 C C . LEU A 1 89 ? 9.518 -1.263 -19.837 1.00 90.31 89 LEU A C 1
ATOM 619 O O . LEU A 1 89 ? 10.612 -1.035 -20.350 1.00 90.31 89 LEU A O 1
ATOM 623 N N . LEU A 1 90 ? 9.214 -2.445 -19.298 1.00 91.06 90 LEU A N 1
ATOM 624 C CA . LEU A 1 90 ? 10.175 -3.529 -19.105 1.00 91.06 90 LEU A CA 1
ATOM 625 C C . LEU A 1 90 ? 10.554 -4.237 -20.411 1.00 91.06 90 LEU A C 1
ATOM 627 O O . LEU A 1 90 ? 11.677 -4.733 -20.521 1.00 91.06 90 LEU A O 1
ATOM 631 N N . THR A 1 91 ? 9.706 -4.183 -21.444 1.00 91.62 91 THR A N 1
ATOM 632 C CA . THR A 1 91 ? 10.056 -4.648 -22.800 1.00 91.62 91 THR A CA 1
ATOM 633 C C . THR A 1 91 ? 11.253 -3.912 -23.412 1.00 91.62 91 THR A C 1
ATOM 635 O O . THR A 1 91 ? 11.849 -4.403 -24.368 1.00 91.62 91 THR A O 1
ATOM 638 N N . LYS A 1 92 ? 11.643 -2.745 -22.872 1.00 89.62 92 LYS A N 1
ATOM 639 C CA . LYS A 1 92 ? 12.874 -2.035 -23.269 1.00 89.62 92 LYS A CA 1
ATOM 640 C C . LYS A 1 92 ? 14.154 -2.739 -22.798 1.00 89.62 92 LYS A C 1
ATOM 642 O O . LYS A 1 92 ? 15.215 -2.493 -23.365 1.00 89.62 92 LYS A O 1
ATOM 647 N N . TYR A 1 93 ? 14.061 -3.569 -21.757 1.00 89.38 93 TYR A N 1
ATOM 648 C CA . TYR A 1 93 ? 15.205 -4.184 -21.074 1.00 89.38 93 TYR A CA 1
ATOM 649 C C . TYR A 1 93 ? 15.288 -5.698 -21.292 1.00 89.38 93 TYR A C 1
ATOM 651 O O . TYR A 1 93 ? 16.378 -6.262 -21.254 1.00 89.38 93 TYR A O 1
ATOM 659 N N . SER A 1 94 ? 14.156 -6.361 -21.540 1.00 89.31 94 SER A N 1
ATOM 660 C CA . SER A 1 94 ? 14.088 -7.798 -21.817 1.00 89.31 94 SER A CA 1
ATOM 661 C C . SER A 1 94 ? 13.003 -8.101 -22.847 1.00 89.31 94 SER A C 1
ATOM 663 O O . SER A 1 94 ? 12.003 -7.397 -22.932 1.00 89.31 94 SER A O 1
ATOM 665 N N . SER A 1 95 ? 13.185 -9.170 -23.624 1.00 87.81 95 SER A N 1
ATOM 666 C CA . SER A 1 95 ? 12.157 -9.707 -24.532 1.00 87.81 95 SER A CA 1
ATOM 667 C C . SER A 1 95 ? 11.498 -10.985 -24.001 1.00 87.81 95 SER A C 1
ATOM 669 O O . SER A 1 95 ? 10.597 -11.515 -24.644 1.00 87.81 95 SER A O 1
ATOM 671 N N . SER A 1 96 ? 11.952 -11.502 -22.853 1.00 90.25 96 SER A N 1
ATOM 672 C CA . SER A 1 96 ? 11.375 -12.696 -22.230 1.00 90.25 96 SER A CA 1
ATOM 673 C C . SER A 1 96 ? 10.137 -12.324 -21.420 1.00 90.25 96 SER A C 1
ATOM 675 O O . SER A 1 96 ? 10.235 -11.532 -20.483 1.00 90.25 96 SER A O 1
ATOM 677 N N . ILE A 1 97 ? 8.991 -12.904 -21.778 1.00 89.69 97 ILE A N 1
ATOM 678 C CA . ILE A 1 97 ? 7.693 -12.626 -21.147 1.00 89.69 97 ILE A CA 1
ATOM 679 C C . ILE A 1 97 ? 7.695 -13.097 -19.689 1.00 89.69 97 ILE A C 1
ATOM 681 O O . ILE A 1 97 ? 7.360 -12.310 -18.810 1.00 89.69 97 ILE A O 1
ATOM 685 N N . ASP A 1 98 ? 8.177 -14.315 -19.426 1.00 91.44 98 ASP A N 1
ATOM 686 C CA . ASP A 1 98 ? 8.221 -14.895 -18.076 1.00 91.44 98 ASP A CA 1
ATOM 687 C C . ASP A 1 98 ? 9.042 -14.022 -17.109 1.00 91.44 98 ASP A C 1
ATOM 689 O O . ASP A 1 98 ? 8.618 -13.737 -15.992 1.00 91.44 98 ASP A O 1
ATOM 693 N N . LEU A 1 99 ? 10.192 -13.505 -17.568 1.00 91.69 99 LEU A N 1
ATOM 694 C CA . LEU A 1 99 ? 11.032 -12.615 -16.755 1.00 91.69 99 LEU A CA 1
ATOM 695 C C . LEU A 1 99 ? 10.343 -11.279 -16.459 1.00 91.69 99 LEU A C 1
ATOM 697 O O . LEU A 1 99 ? 10.512 -10.730 -15.374 1.00 91.69 99 LEU A O 1
ATOM 701 N N . ILE A 1 100 ? 9.591 -10.740 -17.422 1.00 92.00 100 ILE A N 1
ATOM 702 C CA . ILE A 1 100 ? 8.854 -9.488 -17.236 1.00 92.00 100 ILE A CA 1
ATOM 703 C C . ILE A 1 100 ? 7.724 -9.689 -16.224 1.00 92.00 100 ILE A C 1
ATOM 705 O O . ILE A 1 100 ? 7.553 -8.837 -15.356 1.00 92.00 100 ILE A O 1
ATOM 709 N N . GLU A 1 101 ? 6.987 -10.801 -16.285 1.00 93.25 101 GLU A N 1
ATOM 710 C CA . GLU A 1 101 ? 5.946 -11.116 -15.296 1.00 93.25 101 GLU A CA 1
ATOM 711 C C . GLU A 1 101 ? 6.524 -11.244 -13.881 1.00 93.25 101 GLU A C 1
ATOM 713 O O . GLU A 1 101 ? 6.008 -10.624 -12.945 1.00 93.25 101 GLU A O 1
ATOM 718 N N . ASP A 1 102 ? 7.642 -11.957 -13.726 1.00 93.69 102 ASP A N 1
ATOM 719 C CA . ASP A 1 102 ? 8.344 -12.074 -12.444 1.00 93.69 102 ASP A CA 1
ATOM 720 C C . ASP A 1 102 ? 8.786 -10.705 -11.907 1.00 93.69 102 ASP A C 1
ATOM 722 O O . ASP A 1 102 ? 8.614 -10.401 -10.723 1.00 93.69 102 ASP A O 1
ATOM 726 N N . TRP A 1 103 ? 9.314 -9.837 -12.775 1.00 94.38 103 TRP A N 1
ATOM 727 C CA . TRP A 1 103 ? 9.712 -8.479 -12.407 1.00 94.38 103 TRP A CA 1
ATOM 728 C C . TRP A 1 103 ? 8.529 -7.611 -11.997 1.00 94.38 103 TRP A C 1
ATOM 730 O O . TRP A 1 103 ? 8.636 -6.863 -11.026 1.00 94.38 103 TRP A O 1
ATOM 740 N N . ILE A 1 104 ? 7.399 -7.708 -12.697 1.00 94.56 104 ILE A N 1
ATOM 741 C CA . ILE A 1 104 ? 6.188 -6.966 -12.342 1.00 94.56 104 ILE A CA 1
ATOM 742 C C . ILE A 1 104 ? 5.686 -7.403 -10.967 1.00 94.56 104 ILE A C 1
ATOM 744 O O . ILE A 1 104 ? 5.408 -6.551 -10.123 1.00 94.56 104 ILE A O 1
ATOM 748 N N . ASN A 1 105 ? 5.636 -8.712 -10.706 1.00 94.44 105 ASN A N 1
ATOM 749 C CA . ASN A 1 105 ? 5.243 -9.255 -9.406 1.00 94.44 105 ASN A CA 1
ATOM 750 C C . ASN A 1 105 ? 6.207 -8.817 -8.288 1.00 94.44 105 ASN A C 1
ATOM 752 O O . ASN A 1 105 ? 5.779 -8.461 -7.184 1.00 94.44 105 ASN A O 1
ATOM 756 N N . ALA A 1 106 ? 7.510 -8.778 -8.573 1.00 94.19 106 ALA A N 1
ATOM 757 C CA . ALA A 1 106 ? 8.513 -8.293 -7.634 1.00 94.19 106 ALA A CA 1
ATOM 758 C C . ALA A 1 106 ? 8.339 -6.795 -7.328 1.00 94.19 106 ALA A C 1
ATOM 760 O O . ALA A 1 106 ? 8.294 -6.405 -6.162 1.00 94.19 106 ALA A O 1
ATOM 761 N N . VAL A 1 107 ? 8.153 -5.953 -8.348 1.00 95.00 107 VAL A N 1
ATOM 762 C CA . VAL A 1 107 ? 7.931 -4.512 -8.152 1.00 95.00 107 VAL A CA 1
ATOM 763 C C . VAL A 1 107 ? 6.609 -4.251 -7.429 1.00 95.00 107 VAL A C 1
ATOM 765 O O . VAL A 1 107 ? 6.573 -3.442 -6.505 1.00 95.00 107 VAL A O 1
ATOM 768 N N . ALA A 1 108 ? 5.537 -4.967 -7.776 1.00 93.31 108 ALA A N 1
ATOM 769 C CA . ALA A 1 108 ? 4.237 -4.846 -7.116 1.00 93.31 108 ALA A CA 1
ATOM 770 C C . ALA A 1 108 ? 4.267 -5.259 -5.635 1.00 93.31 108 ALA A C 1
ATOM 772 O O . ALA A 1 108 ? 3.501 -4.721 -4.838 1.00 93.31 108 ALA A O 1
ATOM 773 N N . SER A 1 109 ? 5.169 -6.167 -5.250 1.00 92.12 109 SER A N 1
ATOM 774 C CA . SER A 1 109 ? 5.414 -6.541 -3.849 1.00 92.12 109 SER A CA 1
ATOM 775 C C . SER A 1 109 ? 6.421 -5.631 -3.129 1.00 92.12 109 SER A C 1
ATOM 777 O O . SER A 1 109 ? 6.724 -5.853 -1.958 1.00 92.12 109 SER A O 1
ATOM 779 N N . GLY A 1 110 ? 6.914 -4.581 -3.797 1.00 90.75 110 GLY A N 1
ATOM 780 C CA . GLY A 1 110 ? 7.823 -3.580 -3.234 1.00 90.75 110 GLY A CA 1
ATOM 781 C C . GLY A 1 110 ? 9.311 -3.886 -3.419 1.00 90.75 110 GLY A C 1
ATOM 782 O O . GLY A 1 110 ? 10.156 -3.116 -2.963 1.00 90.75 110 GLY A O 1
ATOM 783 N N . ASN A 1 111 ? 9.666 -4.972 -4.108 1.00 93.25 111 ASN A N 1
ATOM 784 C CA . ASN A 1 111 ? 11.048 -5.283 -4.448 1.00 93.25 111 ASN A CA 1
ATOM 785 C C . ASN A 1 111 ? 11.443 -4.623 -5.778 1.00 93.25 111 ASN A C 1
ATOM 787 O O . ASN A 1 111 ? 11.343 -5.216 -6.852 1.00 93.25 111 ASN A O 1
ATOM 791 N N . LEU A 1 112 ? 11.919 -3.379 -5.692 1.00 91.62 112 LEU A N 1
ATOM 792 C CA . LEU A 1 112 ? 12.301 -2.578 -6.862 1.00 91.62 112 LEU A CA 1
ATOM 793 C C . LEU A 1 112 ? 13.648 -2.991 -7.477 1.00 91.62 112 LEU A C 1
ATOM 795 O O . LEU A 1 112 ? 13.968 -2.578 -8.588 1.00 91.62 112 LEU A O 1
ATOM 799 N N . THR A 1 113 ? 14.454 -3.780 -6.761 1.00 91.38 113 THR A N 1
ATOM 800 C CA . THR A 1 113 ? 15.819 -4.132 -7.177 1.00 91.38 113 THR A CA 1
ATOM 801 C C . THR A 1 113 ? 15.926 -5.520 -7.794 1.00 91.38 113 THR A C 1
ATOM 803 O O . THR A 1 113 ? 16.880 -5.768 -8.526 1.00 91.38 113 THR A O 1
ATOM 806 N N . ALA A 1 114 ? 14.950 -6.405 -7.567 1.00 91.12 114 ALA A N 1
ATOM 807 C CA . ALA A 1 114 ? 14.896 -7.727 -8.195 1.00 91.12 114 ALA A CA 1
ATOM 808 C C . ALA A 1 114 ? 15.031 -7.690 -9.728 1.00 91.12 114 ALA A C 1
ATOM 810 O O . ALA A 1 114 ? 15.797 -8.487 -10.260 1.00 91.12 114 ALA A O 1
ATOM 811 N N . PRO A 1 115 ? 14.398 -6.754 -10.459 1.00 89.94 115 PRO A N 1
ATOM 812 C CA . PRO A 1 115 ? 14.582 -6.675 -11.906 1.00 89.94 115 PRO A CA 1
ATOM 813 C C . PRO A 1 115 ? 16.031 -6.382 -12.334 1.00 89.94 115 PRO A C 1
ATOM 815 O O . PRO A 1 115 ? 16.468 -6.777 -13.414 1.00 89.94 115 PRO A O 1
ATOM 818 N N . LEU A 1 116 ? 16.810 -5.716 -11.478 1.00 88.94 116 LEU A N 1
ATOM 819 C CA . LEU A 1 116 ? 18.159 -5.256 -11.803 1.00 88.94 116 LEU A CA 1
ATOM 820 C C . LEU A 1 116 ? 19.181 -6.397 -11.853 1.00 88.94 116 LEU A C 1
ATOM 822 O O . LEU A 1 116 ? 20.219 -6.242 -12.484 1.00 88.94 116 LEU A O 1
ATOM 826 N N . THR A 1 117 ? 18.925 -7.548 -11.223 1.00 86.75 117 THR A N 1
ATOM 827 C CA . THR A 1 117 ? 19.905 -8.652 -11.159 1.00 86.75 117 THR A CA 1
ATOM 828 C C . THR A 1 117 ? 20.185 -9.305 -12.511 1.00 86.75 117 THR A C 1
ATOM 830 O O . THR A 1 117 ? 21.194 -9.988 -12.668 1.00 86.75 117 THR A O 1
ATOM 833 N N . ASN A 1 118 ? 19.304 -9.091 -13.487 1.00 81.62 118 ASN A N 1
ATOM 834 C CA . ASN A 1 118 ? 19.298 -9.777 -14.777 1.00 81.62 118 ASN A CA 1
ATOM 835 C C . ASN A 1 118 ? 19.610 -8.834 -15.952 1.00 81.62 118 ASN A C 1
ATOM 837 O O . ASN A 1 118 ? 19.450 -9.217 -17.110 1.00 81.62 118 ASN A O 1
ATOM 841 N N . VAL A 1 119 ? 20.046 -7.606 -15.661 1.00 84.12 119 VAL A N 1
ATOM 842 C CA . VAL A 1 119 ? 20.311 -6.554 -16.650 1.00 84.12 119 VAL A CA 1
ATOM 843 C C . VAL A 1 119 ? 21.790 -6.159 -16.609 1.00 84.12 119 VAL A C 1
ATOM 845 O O . VAL A 1 119 ? 22.493 -6.425 -15.640 1.00 84.12 119 VAL A O 1
ATOM 848 N N . ALA A 1 120 ? 22.312 -5.579 -17.691 1.00 84.25 120 ALA A N 1
ATOM 849 C CA . ALA A 1 120 ? 23.698 -5.124 -17.756 1.00 84.25 120 ALA A CA 1
ATOM 850 C C . ALA A 1 120 ? 23.948 -3.913 -16.834 1.00 84.25 120 ALA A C 1
ATOM 852 O O . ALA A 1 120 ? 23.114 -3.012 -16.746 1.00 84.25 120 ALA A O 1
ATOM 853 N N . THR A 1 121 ? 25.118 -3.860 -16.180 1.00 83.50 121 THR A N 1
ATOM 854 C CA . THR A 1 121 ? 25.495 -2.867 -15.140 1.00 83.50 121 THR A CA 1
ATOM 855 C C . THR A 1 121 ? 25.356 -1.406 -15.556 1.00 83.50 121 THR A C 1
ATOM 857 O O . THR A 1 121 ? 25.045 -0.549 -14.734 1.00 83.50 121 THR A O 1
ATOM 860 N N . ASN A 1 122 ? 25.512 -1.118 -16.844 1.00 86.12 122 ASN A N 1
ATOM 861 C CA . ASN A 1 122 ? 25.337 0.209 -17.426 1.00 86.12 122 ASN A CA 1
ATOM 862 C C . ASN A 1 122 ? 23.875 0.694 -17.463 1.00 86.12 122 ASN A C 1
ATOM 864 O O . ASN A 1 122 ? 23.651 1.896 -17.567 1.00 86.12 122 ASN A O 1
ATOM 868 N N . MET A 1 123 ? 22.889 -0.204 -17.385 1.00 86.25 123 MET A N 1
ATOM 869 C CA . MET A 1 123 ? 21.461 0.137 -17.451 1.00 86.25 123 MET A CA 1
ATOM 870 C C . MET A 1 123 ? 20.779 0.176 -16.075 1.00 86.25 123 MET A C 1
ATOM 872 O O . MET A 1 123 ? 19.616 0.564 -16.002 1.00 86.25 123 MET A O 1
ATOM 876 N N . TYR A 1 124 ? 21.485 -0.167 -14.987 1.00 89.38 124 TYR A N 1
ATOM 877 C CA . TYR A 1 124 ? 20.902 -0.271 -13.639 1.00 89.38 124 TYR A CA 1
ATOM 878 C C . TYR A 1 124 ? 20.249 1.031 -13.183 1.00 89.38 124 TYR A C 1
ATOM 880 O O . TYR A 1 124 ? 19.099 1.009 -12.765 1.00 89.38 124 TYR A O 1
ATOM 888 N N . SER A 1 125 ? 20.972 2.154 -13.272 1.00 88.25 125 SER A N 1
ATOM 889 C CA . SER A 1 125 ? 20.456 3.453 -12.816 1.00 88.25 125 SER A CA 1
ATOM 890 C C . SER A 1 125 ? 19.215 3.851 -13.605 1.00 88.25 125 SER A C 1
ATOM 892 O O . SER A 1 125 ? 18.194 4.166 -13.016 1.00 88.25 125 SER A O 1
ATOM 894 N N . ILE A 1 126 ? 19.283 3.745 -14.935 1.00 89.88 126 ILE A N 1
ATOM 895 C CA . ILE A 1 126 ? 18.195 4.148 -15.833 1.00 89.88 126 ILE A CA 1
ATOM 896 C C . ILE A 1 126 ? 16.941 3.316 -15.552 1.00 89.88 126 ILE A C 1
ATOM 898 O O . ILE A 1 126 ? 15.844 3.850 -15.463 1.00 89.88 126 ILE A O 1
ATOM 902 N N . MET A 1 127 ? 17.102 2.002 -15.398 1.00 91.81 127 MET A N 1
ATOM 903 C CA . MET A 1 127 ? 15.993 1.097 -15.124 1.00 91.81 127 MET A CA 1
ATOM 904 C C . MET A 1 127 ? 15.396 1.300 -13.731 1.00 91.81 127 MET A C 1
ATOM 906 O O . MET A 1 127 ? 14.178 1.257 -13.577 1.00 91.81 127 MET A O 1
ATOM 910 N N . LEU A 1 128 ? 16.237 1.520 -12.720 1.00 91.38 128 LEU A N 1
ATOM 911 C CA . LEU A 1 128 ? 15.788 1.796 -11.360 1.00 91.38 128 LEU A CA 1
ATOM 912 C C . LEU A 1 128 ? 15.020 3.124 -11.295 1.00 91.38 128 LEU A C 1
ATOM 914 O O . LEU A 1 128 ? 13.954 3.158 -10.687 1.00 91.38 128 LEU A O 1
ATOM 918 N N . ASP A 1 129 ? 15.490 4.172 -11.974 1.00 91.00 129 ASP A N 1
ATOM 919 C CA . ASP A 1 129 ? 14.793 5.462 -12.053 1.00 91.00 129 ASP A CA 1
ATOM 920 C C . ASP A 1 129 ? 13.425 5.318 -12.744 1.00 91.00 129 ASP A C 1
ATOM 922 O O . ASP A 1 129 ? 12.410 5.801 -12.235 1.00 91.00 129 ASP A O 1
ATOM 926 N N . ASP A 1 130 ? 13.372 4.576 -13.853 1.00 91.56 130 ASP A N 1
ATOM 927 C CA . ASP A 1 130 ? 12.146 4.268 -14.596 1.00 91.56 130 ASP A CA 1
ATOM 928 C C . ASP A 1 130 ? 11.129 3.474 -13.740 1.00 91.56 130 ASP A C 1
ATOM 930 O O . ASP A 1 130 ? 9.921 3.760 -13.751 1.00 91.56 130 ASP A O 1
ATOM 934 N N . ILE A 1 131 ? 11.607 2.497 -12.957 1.00 92.81 131 ILE A N 1
ATOM 935 C CA . ILE A 1 131 ? 10.787 1.713 -12.020 1.00 92.81 131 ILE A CA 1
ATOM 936 C C . ILE A 1 131 ? 10.271 2.598 -10.883 1.00 92.81 131 ILE A C 1
ATOM 938 O O . ILE A 1 131 ? 9.074 2.561 -10.592 1.00 92.81 131 ILE A O 1
ATOM 942 N N . ILE A 1 132 ? 11.129 3.405 -10.250 1.00 91.75 132 ILE A N 1
ATOM 943 C CA . ILE A 1 132 ? 10.724 4.278 -9.139 1.00 91.75 132 ILE A CA 1
ATOM 944 C C . ILE A 1 132 ? 9.707 5.312 -9.620 1.00 91.75 132 ILE A C 1
ATOM 946 O O . ILE A 1 132 ? 8.696 5.524 -8.949 1.00 91.75 132 ILE A O 1
ATOM 950 N N . LEU A 1 133 ? 9.921 5.922 -10.787 1.00 90.62 133 LEU A N 1
ATOM 951 C CA . LEU A 1 133 ? 8.981 6.882 -11.362 1.00 90.62 133 LEU A CA 1
ATOM 952 C C . LEU A 1 133 ? 7.612 6.237 -11.621 1.00 90.62 133 LEU A C 1
ATOM 954 O O . LEU A 1 133 ? 6.576 6.808 -11.276 1.00 90.62 133 LEU A O 1
ATOM 958 N N . SER A 1 134 ? 7.599 5.027 -12.185 1.00 91.69 134 SER A N 1
ATOM 959 C CA . SER A 1 134 ? 6.363 4.272 -12.428 1.00 91.69 134 SER A CA 1
ATOM 960 C C . SER A 1 134 ? 5.652 3.910 -11.127 1.00 91.69 134 SER A C 1
ATOM 962 O O . SER A 1 134 ? 4.437 4.080 -11.016 1.00 91.69 134 SER A O 1
ATOM 964 N N . TYR A 1 135 ? 6.408 3.479 -10.116 1.00 92.38 135 TYR A N 1
ATOM 965 C CA . TYR A 1 135 ? 5.881 3.158 -8.796 1.00 92.38 135 TYR A CA 1
ATOM 966 C C . TYR A 1 135 ? 5.289 4.388 -8.106 1.00 92.38 135 TYR A C 1
ATOM 968 O O . T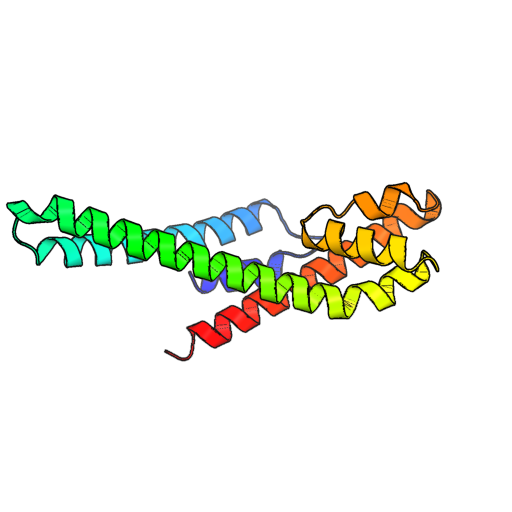YR A 1 135 ? 4.182 4.333 -7.574 1.00 92.38 135 TYR A O 1
ATOM 976 N N . HIS A 1 136 ? 5.984 5.523 -8.167 1.00 90.44 136 HIS A N 1
ATOM 977 C CA . HIS A 1 136 ? 5.514 6.784 -7.608 1.00 90.44 136 HIS A CA 1
ATOM 978 C C . HIS A 1 136 ? 4.219 7.265 -8.284 1.00 90.44 136 HIS A C 1
ATOM 980 O O . HIS A 1 136 ? 3.274 7.677 -7.607 1.00 90.44 136 HIS A O 1
ATOM 986 N N . ASN A 1 137 ? 4.127 7.144 -9.610 1.00 90.50 137 ASN A N 1
ATOM 987 C CA . ASN A 1 137 ? 2.909 7.468 -10.352 1.00 90.50 137 ASN A CA 1
ATOM 988 C C . ASN A 1 137 ? 1.736 6.554 -9.963 1.00 90.50 137 ASN A C 1
ATOM 990 O O . ASN A 1 137 ? 0.641 7.050 -9.689 1.00 90.50 137 ASN A O 1
ATOM 994 N N . ALA A 1 138 ? 1.965 5.241 -9.877 1.00 92.75 138 ALA A N 1
ATOM 995 C CA . ALA A 1 138 ? 0.946 4.277 -9.459 1.00 92.75 138 ALA A CA 1
ATOM 996 C C . ALA A 1 138 ? 0.487 4.514 -8.008 1.00 92.75 138 ALA A C 1
ATOM 998 O O . ALA A 1 138 ? -0.708 4.439 -7.700 1.00 92.75 138 ALA A O 1
ATOM 999 N N . PHE A 1 139 ? 1.419 4.870 -7.122 1.00 91.31 139 PHE A N 1
ATOM 1000 C CA . PHE A 1 139 ? 1.143 5.245 -5.739 1.00 91.31 139 PHE A CA 1
ATOM 1001 C C . PHE A 1 139 ? 0.242 6.483 -5.652 1.00 91.31 139 PHE A C 1
ATOM 1003 O O . PHE A 1 139 ? -0.815 6.442 -5.019 1.00 91.31 139 PHE A O 1
ATOM 1010 N N . ASN A 1 140 ? 0.604 7.566 -6.342 1.00 90.50 140 ASN A N 1
ATOM 1011 C CA . ASN A 1 140 ? -0.188 8.795 -6.364 1.00 90.50 140 ASN A CA 1
ATOM 1012 C C . ASN A 1 140 ? -1.574 8.581 -6.977 1.00 90.50 140 ASN A C 1
ATOM 1014 O O . ASN A 1 140 ? -2.568 9.064 -6.433 1.00 90.50 140 ASN A O 1
ATOM 1018 N N . PHE A 1 141 ? -1.662 7.814 -8.067 1.00 91.88 141 PHE A N 1
ATOM 1019 C CA . PHE A 1 141 ? -2.942 7.432 -8.658 1.00 91.88 141 PHE A CA 1
ATOM 1020 C C . PHE A 1 141 ? -3.831 6.704 -7.644 1.00 91.88 141 PHE A C 1
ATOM 1022 O O . PHE A 1 141 ? -5.001 7.049 -7.478 1.00 91.88 141 PHE A O 1
ATOM 1029 N N . THR A 1 142 ? -3.262 5.741 -6.918 1.00 92.31 142 THR A N 1
ATOM 1030 C CA . THR A 1 142 ? -3.977 4.978 -5.889 1.00 92.31 142 THR A CA 1
ATOM 1031 C C . THR A 1 142 ? -4.460 5.883 -4.755 1.00 92.31 142 THR A C 1
ATOM 1033 O O . THR A 1 142 ? -5.619 5.797 -4.347 1.00 92.31 142 THR A O 1
ATOM 1036 N N . LEU A 1 143 ? -3.618 6.808 -4.280 1.00 89.06 143 LEU A N 1
ATOM 1037 C CA . LEU A 1 143 ? -3.998 7.779 -3.250 1.00 89.06 143 LEU A CA 1
ATOM 1038 C C . LEU A 1 143 ? -5.150 8.689 -3.687 1.00 89.06 143 LEU A C 1
ATOM 1040 O O . LEU A 1 143 ? -6.045 8.960 -2.881 1.00 89.06 143 LEU A O 1
ATOM 1044 N N . VAL A 1 144 ? -5.130 9.162 -4.936 1.00 89.25 144 VAL A N 1
ATOM 1045 C CA . VAL A 1 144 ? -6.195 10.001 -5.502 1.00 89.25 144 VAL A CA 1
ATOM 1046 C C . VAL A 1 144 ? -7.484 9.198 -5.649 1.00 89.25 144 VAL A C 1
ATOM 1048 O O . VAL A 1 144 ? -8.531 9.669 -5.211 1.00 89.25 144 VAL A O 1
ATOM 1051 N N . MET A 1 145 ? -7.416 7.972 -6.176 1.00 91.19 145 MET A N 1
ATOM 1052 C CA . MET A 1 145 ? -8.586 7.099 -6.310 1.00 91.19 145 MET A CA 1
ATOM 1053 C C . MET A 1 145 ? -9.235 6.801 -4.959 1.00 91.19 145 MET A C 1
ATOM 1055 O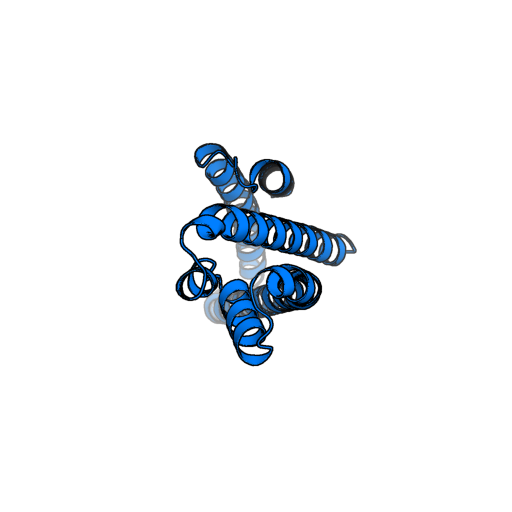 O . MET A 1 145 ? -10.435 7.014 -4.797 1.00 91.19 145 MET A O 1
ATOM 1059 N N . LEU A 1 146 ? -8.451 6.406 -3.953 1.00 89.19 146 LEU A N 1
ATOM 1060 C CA . LEU A 1 146 ? -8.971 6.213 -2.597 1.00 89.19 146 LEU A CA 1
ATOM 1061 C C . LEU A 1 146 ? -9.536 7.518 -2.020 1.00 89.19 146 LEU A C 1
ATOM 1063 O O . LEU A 1 146 ? -10.570 7.502 -1.361 1.00 89.19 146 LEU A O 1
ATOM 1067 N N . SER A 1 147 ? -8.895 8.663 -2.279 1.00 85.75 147 SER A N 1
ATOM 1068 C CA . SER A 1 147 ? -9.422 9.962 -1.848 1.00 85.75 147 SER A CA 1
ATOM 1069 C C . SER A 1 147 ? -10.790 10.263 -2.453 1.00 85.75 147 SER A C 1
ATOM 1071 O O . SER A 1 147 ? -11.659 10.752 -1.740 1.00 85.75 147 SER A O 1
ATOM 1073 N N . LEU A 1 148 ? -10.989 9.975 -3.740 1.00 87.50 148 LEU A N 1
ATOM 1074 C CA . LEU A 1 148 ? -12.268 10.182 -4.416 1.00 87.50 148 LEU A CA 1
ATOM 1075 C C . LEU A 1 148 ? -13.353 9.276 -3.835 1.00 87.50 148 LEU A C 1
ATOM 1077 O O . LEU A 1 148 ? -14.434 9.760 -3.515 1.00 87.50 148 LEU A O 1
ATOM 1081 N N . ILE A 1 149 ? -13.043 7.993 -3.630 1.00 86.69 149 ILE A N 1
ATOM 1082 C CA . ILE A 1 149 ? -13.980 7.019 -3.056 1.00 86.69 149 ILE A CA 1
ATOM 1083 C C . ILE A 1 149 ? -14.449 7.466 -1.663 1.00 86.69 149 ILE A C 1
ATOM 1085 O O . ILE A 1 149 ? -15.644 7.442 -1.380 1.00 86.69 149 ILE A O 1
ATOM 1089 N N . PHE A 1 150 ? -13.530 7.916 -0.803 1.00 78.50 150 PHE A N 1
ATOM 1090 C CA . PHE A 1 150 ? -13.866 8.324 0.565 1.00 78.50 150 PHE A CA 1
ATOM 1091 C C . PHE A 1 150 ? -14.415 9.753 0.687 1.00 78.50 150 PHE A C 1
ATOM 1093 O O . PHE A 1 150 ? -15.041 10.065 1.695 1.00 78.50 150 PHE A O 1
ATOM 1100 N N . SER A 1 151 ? -14.206 10.618 -0.310 1.00 74.56 151 SER A N 1
ATOM 1101 C CA . SER A 1 151 ? -14.732 11.991 -0.320 1.00 74.56 151 SER A CA 1
ATOM 1102 C C . SER A 1 151 ? -16.199 12.085 -0.759 1.00 74.56 151 SER A C 1
ATOM 1104 O O . SER A 1 151 ? -16.785 13.158 -0.646 1.00 74.56 151 SER A O 1
ATOM 1106 N N . LEU A 1 152 ? -16.789 11.008 -1.283 1.00 60.81 152 LEU A N 1
ATOM 1107 C CA . LEU A 1 152 ? -18.180 10.962 -1.761 1.00 60.81 152 LEU A CA 1
ATOM 1108 C C . LEU A 1 152 ? -19.217 10.732 -0.641 1.00 60.81 152 LEU A C 1
ATOM 1110 O O . LEU A 1 152 ? -20.367 10.410 -0.939 1.00 60.81 152 LEU A O 1
ATOM 1114 N N . ARG A 1 153 ? -18.829 10.879 0.629 1.00 46.19 153 ARG A N 1
ATOM 1115 C CA . ARG A 1 153 ? -19.677 10.636 1.801 1.00 46.19 153 ARG A CA 1
ATOM 1116 C C . ARG A 1 153 ? -19.885 11.896 2.632 1.00 46.19 153 ARG A C 1
ATOM 1118 O O . ARG A 1 153 ? -18.926 12.690 2.739 1.00 46.19 153 ARG A O 1
#

pLDDT: mean 89.32, std 6.77, range [46.19, 95.44]

Foldseek 3Di:
DVVLLVQCLVQVAPNHDPVSPVVSVCVVVVVVCVVVVVVLVVVLVVDDPVCSVVSVVVVVCVVVVVVVVVVVLLLVQLLVQLVVPQVVVCCVFDPDPVLSVVQSVCLSVVNLCVNVVPGDPVCRVVSSNVSRVSSSVSNSVSSVVVVVVVVVD